Protein AF-A0A1B6L2P6-F1 (afdb_monomer)

Solvent-accessible surface area (backbone atoms only — not comparable to full-atom values): 8346 Å² total; per-residue (Å²): 132,88,86,84,60,72,44,76,55,89,52,40,31,20,37,60,90,76,65,45,78,74,51,64,70,74,80,92,63,94,69,96,82,49,84,86,44,54,50,57,55,50,48,54,36,40,72,71,75,45,87,81,88,84,90,57,98,42,68,70,49,30,50,51,48,23,44,53,39,14,52,50,49,46,55,44,38,69,40,98,42,73,66,11,51,48,51,47,72,68,50,59,68,64,62,39,49,52,50,55,52,54,38,47,67,38,95,86,39,57,50,68,66,52,52,59,7,34,74,47,77,25,70,62,85,55,90,87,52,55,68,71,56,46,69,72,74,107

InterPro domains:
  IPR002298 DNA polymerase A [PTHR10133] (1-138)
  IPR027417 P-loop containing nucleoside triphosphate hydrolase [G3DSA:3.40.50.300] (10-138)
  IPR027417 P-loop containing nucleoside triphosphate hydrolase [SSF52540] (30-138)

Secondary structure (DSSP, 8-state):
-----EEEETTEEEETTT--EEEE---SS--S--GGGHHHHHHHHHHTT-------SSHHHHHHHHHHHHHHHHHHHHSSSHHHHHHHHT--HHHHHHHHHHHHHSTT---HHHHHHHTTT-----TTS-HHHHHHH-

Nearest PDB structures (foldseek):
  5a9j-assembly1_A  TM=9.530E-01  e=1.908E-08  Homo sapiens
  5a9j-assembly4_D  TM=9.363E-01  e=3.172E-08  Homo sapiens
  9bh9-assembly1_B  TM=9.254E-01  e=1.162E-07  Homo sapiens
  9bha-assembly1_B  TM=9.506E-01  e=5.974E-07  Homo sapiens
  5aga-assembly1_A  TM=8.647E-01  e=2.044E-07  Homo sapiens

Structure (mmCIF, N/CA/C/O backbone):
data_AF-A0A1B6L2P6-F1
#
_entry.id   AF-A0A1B6L2P6-F1
#
loop_
_atom_site.group_PDB
_atom_site.id
_atom_site.type_symbol
_atom_site.label_atom_id
_atom_site.label_alt_id
_atom_site.label_comp_id
_atom_site.label_asym_id
_atom_site.label_entity_id
_atom_site.label_seq_id
_atom_site.pdbx_PDB_ins_code
_atom_site.Cartn_x
_atom_site.Cartn_y
_atom_site.Cartn_z
_atom_site.occupancy
_atom_site.B_iso_or_equiv
_atom_site.auth_seq_id
_atom_site.auth_comp_id
_atom_site.auth_asym_id
_atom_site.auth_atom_id
_atom_site.pdbx_PDB_model_num
ATOM 1 N N . ILE A 1 1 ? -21.748 -1.540 -6.602 1.00 82.81 1 ILE A N 1
ATOM 2 C CA . ILE A 1 1 ? -21.211 -1.447 -5.224 1.00 82.81 1 ILE A CA 1
ATOM 3 C C . ILE A 1 1 ? -21.338 0.018 -4.817 1.00 82.81 1 ILE A C 1
ATOM 5 O O . ILE A 1 1 ? -20.868 0.842 -5.594 1.00 82.81 1 ILE A O 1
ATOM 9 N N . PRO A 1 2 ? -22.069 0.363 -3.742 1.00 93.56 2 PRO A N 1
ATOM 10 C CA . PRO A 1 2 ? -22.205 1.754 -3.308 1.00 93.56 2 PRO A CA 1
ATOM 11 C C . PRO A 1 2 ? -20.861 2.295 -2.806 1.00 93.56 2 PRO A C 1
ATOM 13 O O . PRO A 1 2 ? -20.090 1.552 -2.201 1.00 93.56 2 PRO A O 1
ATOM 16 N N . LEU A 1 3 ? -20.589 3.574 -3.066 1.00 95.06 3 LEU A N 1
ATOM 17 C CA . LEU A 1 3 ? -19.433 4.274 -2.513 1.00 95.06 3 LEU A CA 1
ATOM 18 C C . LEU A 1 3 ? -19.812 4.844 -1.144 1.00 95.06 3 LEU A C 1
ATOM 20 O O . LEU A 1 3 ? -20.795 5.577 -1.041 1.00 95.06 3 LEU A O 1
ATOM 24 N N . THR A 1 4 ? -19.023 4.523 -0.122 1.00 95.69 4 THR A N 1
ATOM 25 C CA . THR A 1 4 ? -19.151 5.126 1.207 1.00 95.69 4 THR A CA 1
ATOM 26 C C . THR A 1 4 ? -17.965 6.044 1.447 1.00 95.69 4 THR A C 1
ATOM 28 O O . THR A 1 4 ? -16.816 5.613 1.363 1.00 95.69 4 THR A O 1
ATOM 31 N N . GLU A 1 5 ? -18.244 7.309 1.736 1.00 97.81 5 GLU A N 1
ATOM 32 C CA . GLU A 1 5 ? -17.228 8.350 1.865 1.00 97.81 5 GLU A CA 1
ATOM 33 C C . GLU A 1 5 ? -17.065 8.759 3.330 1.00 97.81 5 GLU A C 1
ATOM 35 O O . GLU A 1 5 ? -18.042 9.043 4.029 1.00 97.81 5 GLU A O 1
ATOM 40 N N . TYR A 1 6 ? -15.814 8.819 3.786 1.00 97.81 6 TYR A N 1
ATOM 41 C CA . TYR A 1 6 ? -15.464 9.165 5.159 1.00 97.81 6 TYR A CA 1
ATOM 42 C C . TYR A 1 6 ? -14.400 10.259 5.209 1.00 97.81 6 TYR A C 1
ATOM 44 O O . TYR A 1 6 ? -13.552 10.375 4.326 1.00 97.81 6 TYR A O 1
ATOM 52 N N . LEU A 1 7 ? -14.420 11.031 6.293 1.00 97.94 7 LEU A N 1
ATOM 53 C CA . LEU A 1 7 ? -13.403 12.012 6.645 1.00 97.94 7 LEU A CA 1
ATOM 54 C C . LEU A 1 7 ? -12.747 11.598 7.956 1.00 97.94 7 LEU A C 1
ATOM 56 O O . LEU A 1 7 ? -13.426 11.361 8.951 1.00 97.94 7 LEU A O 1
ATOM 60 N N . LYS A 1 8 ? -11.418 11.549 7.972 1.00 97.50 8 LYS A N 1
ATOM 61 C CA . LYS A 1 8 ? -10.640 11.276 9.179 1.00 97.50 8 LYS A CA 1
ATOM 62 C C . LYS A 1 8 ? -10.020 12.565 9.705 1.00 97.50 8 LYS A C 1
ATOM 64 O O . LYS A 1 8 ? -9.283 13.233 8.983 1.00 97.50 8 LYS A O 1
ATOM 69 N N . ILE A 1 9 ? -10.253 12.875 10.979 1.00 96.56 9 ILE A N 1
ATOM 70 C CA . ILE A 1 9 ? -9.589 13.970 11.698 1.00 96.56 9 ILE A CA 1
ATOM 71 C C . ILE A 1 9 ? -9.002 13.398 12.984 1.00 96.56 9 ILE A C 1
ATOM 73 O O . ILE A 1 9 ? -9.733 12.928 13.855 1.00 96.56 9 ILE A O 1
ATOM 77 N N . ASN A 1 10 ? -7.675 13.445 13.117 1.00 94.50 10 ASN A N 1
ATOM 78 C CA . ASN A 1 10 ? -6.954 12.722 14.169 1.00 94.50 10 ASN A CA 1
ATOM 79 C C . ASN A 1 10 ? -7.357 11.236 14.152 1.00 94.50 10 ASN A C 1
ATOM 81 O O . ASN A 1 10 ? -7.211 10.599 13.111 1.00 94.50 10 ASN A O 1
ATOM 85 N N . SER A 1 11 ? -7.880 10.701 15.256 1.00 95.56 11 SER A N 1
ATOM 86 C CA . SER A 1 11 ? -8.394 9.331 15.346 1.00 95.56 11 SER A CA 1
ATOM 87 C C . SER A 1 11 ? -9.881 9.202 15.003 1.00 95.56 11 SER A C 1
ATOM 89 O O . SER A 1 11 ? -10.371 8.084 14.897 1.00 95.56 11 SER A O 1
ATOM 91 N N . SER A 1 12 ? -10.615 10.300 14.841 1.00 97.75 12 SER A N 1
ATOM 92 C CA . SER A 1 12 ? -12.063 10.280 14.632 1.00 97.75 12 SER A CA 1
ATOM 93 C C . SER A 1 12 ? -12.413 10.176 13.149 1.00 97.75 12 SER A C 1
ATOM 95 O O . SER A 1 12 ? -11.862 10.907 12.324 1.00 97.75 12 SER A O 1
ATOM 97 N N . VAL A 1 13 ? -13.341 9.278 12.817 1.00 98.19 13 VAL A N 1
ATOM 98 C CA . VAL A 1 13 ? -13.837 9.045 11.457 1.00 98.19 13 VAL A CA 1
ATOM 99 C C . VAL A 1 13 ? -15.304 9.449 11.370 1.00 98.19 13 VAL A C 1
ATOM 101 O O . VAL A 1 13 ? -16.147 8.963 12.128 1.00 98.19 13 VAL A O 1
ATOM 104 N N . TYR A 1 14 ? -15.596 10.337 10.428 1.00 98.50 14 TYR A N 1
ATOM 105 C CA . TYR A 1 14 ? -16.905 10.931 10.193 1.00 98.50 14 TYR A CA 1
ATOM 106 C C . TYR A 1 14 ? -17.436 10.505 8.830 1.00 98.50 14 TYR A C 1
ATOM 108 O O . TYR A 1 14 ? -16.668 10.404 7.876 1.00 98.50 14 TYR A O 1
ATOM 116 N N . GLU A 1 15 ? -18.740 10.292 8.706 1.00 98.12 15 GLU A N 1
ATOM 117 C CA . GLU A 1 15 ? -19.376 10.146 7.393 1.00 98.12 15 GLU A CA 1
ATOM 118 C C . GLU A 1 15 ? -19.346 11.480 6.644 1.00 98.12 15 GLU A C 1
ATOM 120 O O . GLU A 1 15 ? -19.729 12.512 7.190 1.00 98.12 15 GLU A O 1
ATOM 125 N N . ALA A 1 16 ? -18.866 11.476 5.399 1.00 97.50 16 ALA A N 1
ATOM 126 C CA . ALA A 1 16 ? -18.559 12.711 4.679 1.00 97.50 16 ALA A CA 1
ATOM 127 C C . ALA A 1 16 ? -19.801 13.575 4.398 1.00 97.50 16 ALA A C 1
ATOM 129 O O . ALA A 1 16 ? -19.709 14.800 4.393 1.00 97.50 16 ALA A O 1
ATOM 130 N N . SER A 1 17 ? -20.962 12.949 4.186 1.00 96.31 17 SER A N 1
ATOM 131 C CA . SER A 1 17 ? -22.210 13.644 3.849 1.00 96.31 17 SER A CA 1
ATOM 132 C C . SER A 1 17 ? -22.880 14.310 5.054 1.00 96.31 17 SER A C 1
ATOM 134 O O . SER A 1 17 ? -23.452 15.390 4.917 1.00 96.31 17 SER A O 1
ATOM 136 N N . SER A 1 18 ? -22.820 13.675 6.225 1.00 97.12 18 SER A N 1
ATOM 137 C CA . SER A 1 18 ? -23.520 14.102 7.443 1.00 97.12 18 SER A CA 1
ATOM 138 C 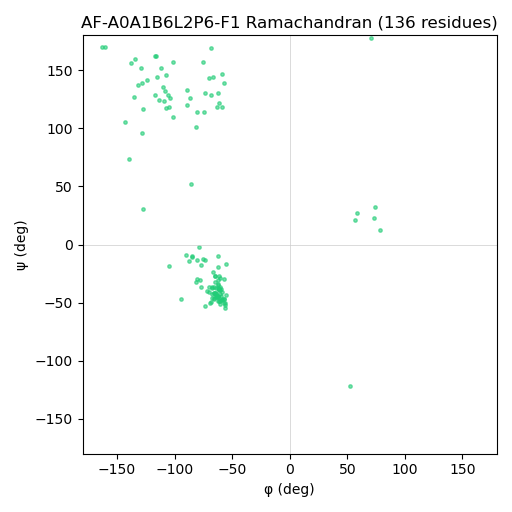C . SER A 1 18 ? -22.601 14.756 8.475 1.00 97.12 18 SER A C 1
ATOM 140 O O . SER A 1 18 ? -23.084 15.449 9.370 1.00 97.12 18 SER A O 1
ATOM 142 N N . LEU A 1 19 ? -21.287 14.534 8.362 1.00 97.12 19 LEU A N 1
ATOM 143 C CA . LEU A 1 19 ? -20.279 14.842 9.380 1.00 97.12 19 LEU A CA 1
ATOM 144 C C . LEU A 1 19 ? -20.567 14.175 10.735 1.00 97.12 19 LEU A C 1
ATOM 146 O O . LEU A 1 19 ? -20.059 14.605 11.771 1.00 97.12 19 LEU A O 1
ATOM 150 N N . GLU A 1 20 ? -21.370 13.109 10.743 1.00 98.19 20 GLU A N 1
ATOM 151 C CA . GLU A 1 20 ? -21.634 12.324 11.940 1.00 98.19 20 GLU A CA 1
ATOM 152 C C . GLU A 1 20 ? -20.408 11.475 12.282 1.00 98.19 20 GLU A C 1
ATOM 154 O O 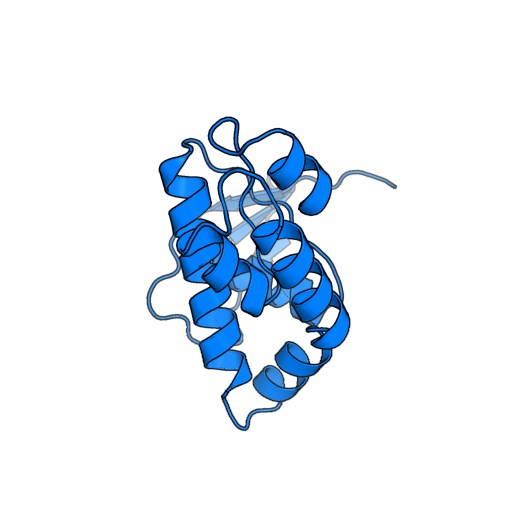. GLU A 1 20 ? -19.872 10.767 11.425 1.00 98.19 20 GLU A O 1
ATOM 159 N N . LEU A 1 21 ? -19.977 11.521 13.546 1.00 98.25 21 LEU A N 1
ATOM 160 C CA . LEU A 1 21 ? -18.928 10.644 14.058 1.00 98.25 21 LEU A CA 1
ATOM 161 C C . LEU A 1 21 ? -19.404 9.189 13.992 1.00 98.25 21 LEU A C 1
ATOM 163 O O . LEU A 1 21 ? -20.356 8.822 14.676 1.00 98.25 21 LEU A O 1
ATOM 167 N N . LYS A 1 22 ? -18.713 8.348 13.221 1.00 98.06 22 LYS A N 1
ATOM 168 C CA . LYS A 1 22 ? -19.040 6.920 13.108 1.00 98.06 22 LYS A CA 1
ATOM 169 C C . LYS A 1 22 ? -18.224 6.074 14.070 1.00 98.06 22 LYS A C 1
ATOM 171 O O . LYS A 1 22 ? -18.778 5.224 14.759 1.00 98.06 22 LYS A O 1
ATOM 176 N N . TYR A 1 23 ? -16.916 6.303 14.130 1.00 97.06 23 TYR A N 1
ATOM 177 C CA . TYR A 1 23 ? -16.030 5.566 15.026 1.00 97.06 23 TYR A CA 1
ATOM 178 C C . TYR A 1 23 ? -14.713 6.308 15.256 1.00 97.06 23 TYR A C 1
ATOM 180 O O . TYR A 1 23 ? -14.401 7.295 14.591 1.00 97.06 23 TYR A O 1
ATOM 188 N N . ASN A 1 24 ? -13.937 5.817 16.223 1.00 96.56 24 ASN A N 1
ATOM 189 C CA . ASN A 1 24 ? -12.552 6.224 16.419 1.00 96.56 24 ASN A CA 1
ATOM 190 C C . ASN A 1 24 ? -11.633 5.064 16.045 1.00 96.56 24 ASN A C 1
ATOM 192 O O . ASN A 1 24 ? -11.870 3.936 16.472 1.00 96.56 24 ASN A O 1
ATOM 196 N N . ILE A 1 25 ? -10.571 5.349 15.303 1.00 95.69 25 ILE A N 1
AT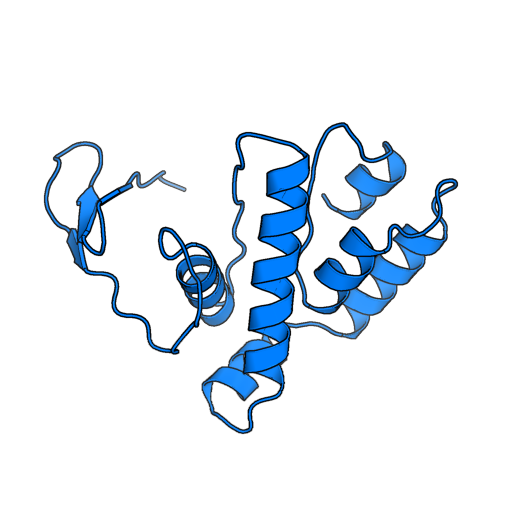OM 197 C CA . ILE A 1 25 ? -9.512 4.396 14.981 1.00 95.69 25 ILE A CA 1
ATOM 198 C C . ILE A 1 25 ? -8.832 3.950 16.273 1.00 95.69 25 ILE A C 1
ATOM 200 O O . ILE A 1 25 ? -8.462 4.776 17.111 1.00 95.69 25 ILE A O 1
ATOM 204 N N . GLN A 1 26 ? -8.685 2.636 16.428 1.00 93.06 26 GLN A N 1
ATOM 205 C CA . GLN A 1 26 ? -8.035 1.999 17.570 1.00 93.06 26 GLN A CA 1
ATOM 206 C C . GLN A 1 26 ? -6.966 1.030 17.053 1.00 93.06 26 GLN A C 1
ATOM 208 O O . GLN A 1 26 ? -7.292 -0.107 16.708 1.00 93.06 26 GLN A O 1
ATOM 213 N N . PRO A 1 27 ? -5.691 1.455 16.974 1.00 92.19 27 PRO A N 1
ATOM 214 C CA . PRO A 1 27 ? -4.641 0.608 16.434 1.00 92.19 27 PRO A CA 1
ATOM 215 C C . PRO A 1 27 ? -4.435 -0.675 17.247 1.00 92.19 27 PRO A C 1
ATOM 217 O O . PRO A 1 27 ? -4.104 -0.623 18.431 1.00 92.19 27 PRO A O 1
ATOM 220 N N . ILE A 1 28 ? -4.579 -1.833 16.597 1.00 92.50 28 ILE A N 1
ATOM 221 C CA . ILE A 1 28 ? -4.340 -3.152 17.217 1.00 92.50 28 ILE A CA 1
ATOM 222 C C . ILE A 1 28 ? -2.852 -3.531 17.280 1.00 92.50 28 ILE A C 1
ATOM 224 O O . ILE A 1 28 ? -2.466 -4.451 17.999 1.00 92.50 28 ILE A O 1
ATOM 228 N N . VAL A 1 29 ? -2.000 -2.807 16.547 1.00 93.56 29 VAL A N 1
ATOM 229 C CA . VAL A 1 29 ? -0.540 -2.947 16.568 1.00 93.56 29 VAL A CA 1
ATOM 230 C C . VAL A 1 29 ? 0.084 -1.578 16.786 1.00 93.56 29 VAL A C 1
ATOM 232 O O . VAL A 1 29 ? -0.328 -0.585 16.191 1.00 93.56 29 VAL A O 1
ATOM 235 N N . LYS A 1 30 ? 1.133 -1.521 17.610 1.00 91.62 30 LYS A N 1
ATOM 236 C CA . LYS A 1 30 ? 1.928 -0.304 17.772 1.00 91.62 30 LYS A CA 1
ATOM 237 C C . LYS A 1 30 ? 2.823 -0.091 16.549 1.00 91.62 30 LYS A C 1
ATOM 239 O O . LYS A 1 30 ? 3.774 -0.847 16.345 1.00 91.62 30 LYS A O 1
ATOM 244 N N . ILE A 1 31 ? 2.566 0.975 15.799 1.00 94.12 31 ILE A N 1
ATOM 245 C CA . ILE A 1 31 ? 3.414 1.448 14.697 1.00 94.12 31 ILE A CA 1
ATOM 246 C C . ILE A 1 31 ? 4.151 2.703 15.177 1.00 94.12 31 ILE A C 1
ATOM 248 O O . ILE A 1 31 ? 3.551 3.602 15.763 1.00 94.12 31 ILE A O 1
ATOM 252 N N . LYS A 1 32 ? 5.482 2.745 15.023 1.00 86.69 32 LYS A N 1
ATOM 253 C CA . LYS A 1 32 ? 6.314 3.810 15.626 1.00 86.69 32 LYS A CA 1
ATOM 254 C C . LYS A 1 32 ? 6.076 5.189 15.008 1.00 86.69 32 LYS A C 1
ATOM 256 O O . LYS A 1 32 ? 6.153 6.183 15.723 1.00 86.69 32 LYS A O 1
ATOM 261 N N . SER A 1 33 ? 5.858 5.248 13.699 1.00 91.56 33 SER A N 1
ATOM 262 C CA . SER A 1 33 ? 5.641 6.484 12.950 1.00 91.56 33 SER A CA 1
ATOM 263 C C . SER A 1 33 ? 4.612 6.204 11.866 1.00 91.56 33 SER A C 1
ATOM 265 O O . SER A 1 33 ? 4.924 5.532 10.889 1.00 91.56 33 SER A O 1
ATOM 267 N N . ASP A 1 34 ? 3.389 6.683 12.081 1.00 94.62 34 ASP A N 1
ATOM 268 C CA . ASP A 1 34 ? 2.282 6.507 11.141 1.00 94.62 34 ASP A CA 1
ATOM 269 C C . ASP A 1 34 ? 1.452 7.795 11.030 1.00 94.62 34 ASP A C 1
ATOM 271 O O . ASP A 1 34 ? 0.380 7.919 11.631 1.00 94.62 34 ASP A O 1
ATOM 275 N N . PRO A 1 35 ? 1.979 8.828 10.347 1.00 91.25 35 PRO A N 1
ATOM 276 C CA . PRO A 1 35 ? 1.264 10.083 10.187 1.00 91.25 35 PRO A CA 1
ATOM 277 C C . PRO A 1 35 ? -0.072 9.844 9.484 1.00 91.25 35 PRO A C 1
ATOM 279 O O . PRO A 1 35 ? -0.117 9.408 8.338 1.00 91.25 35 PRO A O 1
ATOM 282 N N . GLY A 1 36 ? -1.166 10.152 10.177 1.00 92.19 36 GLY A N 1
ATOM 283 C CA . GLY A 1 36 ? -2.502 9.960 9.627 1.00 92.19 36 GLY A CA 1
ATOM 284 C C . GLY A 1 36 ? -3.007 8.515 9.658 1.00 92.19 36 GLY A C 1
ATOM 285 O O . GLY A 1 36 ? -4.061 8.285 9.073 1.00 92.19 36 GLY A O 1
ATOM 286 N N . ASP A 1 37 ? -2.348 7.603 10.381 1.00 96.56 37 ASP A N 1
ATOM 287 C CA . ASP A 1 37 ? -2.734 6.187 10.529 1.00 96.56 37 ASP A CA 1
ATOM 288 C C . ASP A 1 37 ? -2.814 5.428 9.186 1.00 96.56 37 ASP A C 1
ATOM 290 O O . ASP A 1 37 ? -3.582 4.479 9.036 1.00 96.56 37 ASP A O 1
ATOM 294 N N . VAL A 1 38 ? -2.056 5.867 8.174 1.00 97.25 38 VAL A N 1
ATOM 295 C CA . VAL A 1 38 ? -2.093 5.303 6.816 1.00 97.25 38 VAL A CA 1
ATOM 296 C C . VAL A 1 38 ? -1.641 3.846 6.819 1.00 97.25 38 VAL A C 1
ATOM 298 O O . VAL A 1 38 ? -2.291 2.999 6.205 1.00 97.25 38 VAL A O 1
ATOM 301 N N . ILE A 1 39 ? -0.550 3.534 7.521 1.00 98.00 39 ILE A N 1
ATOM 302 C CA . ILE A 1 39 ? -0.013 2.172 7.599 1.00 98.00 39 ILE A CA 1
ATOM 303 C C . ILE A 1 39 ? -0.991 1.278 8.362 1.00 98.00 39 ILE A C 1
ATOM 305 O O . ILE A 1 39 ? -1.257 0.157 7.928 1.00 98.00 39 ILE A O 1
ATOM 309 N N . PHE A 1 40 ? -1.556 1.774 9.465 1.00 97.75 40 PHE A N 1
ATOM 310 C CA . PHE A 1 40 ? -2.563 1.057 10.236 1.00 97.75 40 PHE A CA 1
ATOM 311 C C . PHE A 1 40 ? -3.807 0.736 9.401 1.00 97.75 40 PHE A C 1
ATOM 313 O O . PHE A 1 40 ? -4.245 -0.410 9.390 1.00 97.75 40 PHE A O 1
ATOM 320 N N . LEU A 1 41 ? -4.350 1.710 8.668 1.00 97.69 41 LEU A N 1
ATOM 321 C CA . LEU A 1 41 ? -5.527 1.506 7.819 1.00 97.69 41 LEU A CA 1
ATOM 322 C C . LEU A 1 41 ? -5.247 0.513 6.680 1.00 97.69 41 LEU A C 1
ATOM 324 O O . LEU A 1 41 ? -6.094 -0.322 6.364 1.00 97.69 41 LEU A O 1
ATOM 328 N N . CYS A 1 42 ? -4.041 0.542 6.101 1.00 98.38 42 CYS A N 1
ATOM 329 C CA . CYS A 1 42 ? -3.622 -0.466 5.123 1.00 98.38 42 CYS A CA 1
ATOM 330 C C . CYS A 1 42 ? -3.526 -1.864 5.750 1.00 98.38 42 CYS A C 1
ATOM 332 O O . CYS A 1 42 ? -3.951 -2.844 5.141 1.00 98.38 42 CYS A O 1
ATOM 334 N N . LEU A 1 43 ? -2.983 -1.963 6.967 1.00 98.00 43 LEU A N 1
ATOM 335 C CA . LEU A 1 43 ? -2.905 -3.219 7.708 1.00 98.00 43 LEU A CA 1
ATOM 336 C C . LEU A 1 43 ? -4.302 -3.767 8.023 1.00 98.00 43 LEU A C 1
ATOM 338 O O . LEU A 1 43 ? -4.534 -4.956 7.845 1.00 98.00 43 LEU A O 1
ATOM 342 N N . GLU A 1 44 ? -5.228 -2.922 8.474 1.00 97.06 44 GLU A N 1
ATOM 343 C CA . GLU A 1 44 ? -6.603 -3.317 8.796 1.00 97.06 44 GLU A CA 1
ATOM 344 C C . GLU A 1 44 ? -7.310 -3.928 7.578 1.00 97.06 44 GLU A C 1
ATOM 346 O O . GLU A 1 44 ? -7.875 -5.019 7.673 1.00 97.06 44 GLU A O 1
ATOM 351 N N . ALA A 1 45 ? -7.201 -3.283 6.414 1.00 97.75 45 ALA A N 1
ATOM 352 C CA . ALA A 1 45 ? -7.747 -3.807 5.167 1.00 97.75 45 ALA A CA 1
ATOM 353 C C . ALA A 1 45 ? -7.072 -5.118 4.727 1.00 97.75 45 ALA A C 1
ATOM 355 O O . ALA A 1 45 ? -7.770 -6.055 4.340 1.00 97.75 45 ALA A O 1
ATOM 356 N N . LEU A 1 46 ? -5.740 -5.222 4.844 1.00 97.81 46 LEU A N 1
ATOM 357 C CA . LEU A 1 46 ? -5.012 -6.461 4.547 1.00 97.81 46 LEU A CA 1
ATOM 358 C C . LEU A 1 46 ? -5.518 -7.615 5.424 1.00 97.81 46 LEU A C 1
ATOM 360 O O . LEU A 1 46 ? -5.809 -8.696 4.921 1.00 97.81 46 LEU A O 1
ATOM 364 N N . LEU A 1 47 ? -5.657 -7.390 6.733 1.00 97.31 47 LEU A N 1
ATOM 365 C CA . LEU A 1 47 ? -6.133 -8.403 7.681 1.00 97.31 47 LEU A CA 1
ATOM 366 C C . LEU A 1 47 ? -7.586 -8.825 7.410 1.00 97.31 47 LEU 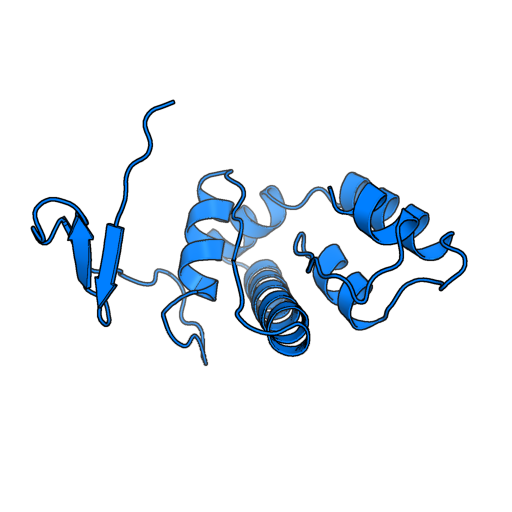A C 1
ATOM 368 O O . LEU A 1 47 ? -7.947 -9.968 7.689 1.00 97.31 47 LEU A O 1
ATOM 372 N N . ALA A 1 48 ? -8.393 -7.939 6.823 1.00 97.06 48 ALA A N 1
ATOM 373 C CA . ALA A 1 48 ? -9.737 -8.246 6.338 1.00 97.06 48 ALA A CA 1
ATOM 374 C C . ALA A 1 48 ? -9.761 -8.982 4.978 1.00 97.06 48 ALA A C 1
ATOM 376 O O . ALA A 1 48 ? -10.836 -9.350 4.505 1.00 97.06 48 ALA A O 1
ATOM 377 N N . GLY A 1 49 ? -8.604 -9.226 4.349 1.00 97.50 49 GLY A N 1
ATOM 378 C CA . GLY A 1 49 ? -8.507 -9.856 3.028 1.00 97.50 49 GLY A CA 1
ATOM 379 C C . GLY A 1 49 ? -8.905 -8.920 1.884 1.00 97.50 49 GLY A C 1
ATOM 380 O O . GLY A 1 49 ? -9.497 -9.355 0.895 1.00 97.50 49 GLY A O 1
ATOM 381 N N . HIS A 1 50 ? -8.641 -7.622 2.035 1.00 97.62 50 HIS A N 1
ATOM 382 C CA . HIS A 1 50 ? -8.938 -6.585 1.048 1.00 97.62 50 HIS A CA 1
ATOM 383 C C . HIS A 1 50 ? -7.660 -5.909 0.537 1.00 97.62 50 HIS A C 1
ATOM 385 O O . HIS A 1 50 ? -6.604 -5.970 1.166 1.00 97.62 50 HIS A O 1
ATOM 391 N N . SER A 1 51 ? -7.771 -5.233 -0.607 1.00 96.75 51 SER A N 1
ATOM 392 C CA . SER A 1 51 ? -6.728 -4.373 -1.171 1.00 96.75 51 SER A CA 1
ATOM 393 C C . SER A 1 51 ? -7.029 -2.892 -0.912 1.00 96.75 51 SER A C 1
ATOM 395 O O . SER A 1 51 ? -8.175 -2.502 -0.683 1.00 96.75 51 SER A O 1
ATOM 397 N N . VAL A 1 52 ? -5.987 -2.056 -0.937 1.00 98.19 52 VAL A N 1
ATOM 398 C CA . VAL A 1 52 ? -6.081 -0.612 -0.672 1.00 98.19 52 VAL A CA 1
ATOM 399 C C . VAL A 1 52 ? -5.351 0.161 -1.757 1.00 98.19 52 VAL A C 1
ATOM 401 O O . VAL A 1 52 ? -4.230 -0.183 -2.121 1.00 98.19 52 VAL A O 1
ATOM 404 N N . LEU A 1 53 ? -5.969 1.247 -2.222 1.00 98.38 53 LEU A N 1
ATOM 405 C CA . LEU A 1 53 ? -5.335 2.238 -3.083 1.00 98.38 53 LEU A CA 1
ATOM 406 C C . LEU A 1 53 ? -5.082 3.520 -2.282 1.00 98.38 53 LEU A C 1
ATOM 408 O O . LEU A 1 53 ? -6.023 4.159 -1.813 1.00 98.38 53 LEU A O 1
ATOM 412 N N . VAL A 1 54 ? -3.811 3.900 -2.133 1.00 98.25 54 VAL A N 1
ATOM 413 C CA . VAL A 1 54 ? -3.399 5.124 -1.429 1.00 98.25 54 VAL A CA 1
ATOM 414 C C . VAL A 1 54 ? -2.978 6.176 -2.448 1.00 98.25 54 VAL A C 1
ATOM 416 O O . VAL A 1 54 ? -2.011 5.990 -3.184 1.00 98.25 54 VAL A O 1
ATOM 419 N N . PHE A 1 55 ? -3.677 7.310 -2.471 1.00 98.12 55 PHE A N 1
ATOM 420 C CA . PHE A 1 55 ? -3.290 8.450 -3.299 1.00 98.12 55 PHE A CA 1
ATOM 421 C C . PHE A 1 55 ? -2.341 9.375 -2.534 1.00 98.12 55 PHE A C 1
ATOM 423 O O . PHE A 1 55 ? -2.709 9.944 -1.506 1.00 98.12 55 PHE A O 1
ATOM 430 N N . CYS A 1 56 ? -1.130 9.566 -3.060 1.00 97.25 56 CYS A N 1
ATOM 431 C CA . CYS A 1 56 ? -0.160 10.524 -2.530 1.00 97.25 56 CYS A CA 1
ATOM 432 C C . CYS A 1 56 ? -0.033 11.748 -3.465 1.00 97.25 56 CYS A C 1
ATOM 434 O O . CYS A 1 56 ? -0.100 11.599 -4.684 1.00 97.25 56 CYS A O 1
ATOM 436 N N . PRO A 1 57 ? 0.199 12.965 -2.942 1.00 96.88 57 PRO A N 1
ATOM 437 C CA . PRO A 1 57 ? 0.306 14.184 -3.748 1.00 96.88 57 PRO A CA 1
ATOM 438 C C . PRO A 1 57 ? 1.606 14.331 -4.552 1.00 96.88 57 PRO A C 1
ATOM 440 O O . PRO A 1 57 ? 1.669 15.201 -5.418 1.00 96.88 57 PRO A O 1
ATOM 443 N N . THR A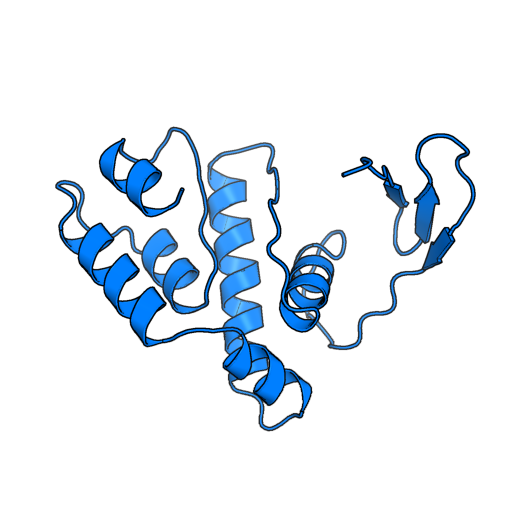 1 58 ? 2.655 13.538 -4.301 1.00 97.62 58 THR A N 1
ATOM 444 C CA . THR A 1 58 ? 3.906 13.595 -5.083 1.00 97.62 58 THR A CA 1
ATOM 445 C C . THR A 1 58 ? 4.442 12.201 -5.398 1.00 97.62 58 THR A C 1
ATOM 447 O O . THR A 1 58 ? 4.193 11.252 -4.657 1.00 97.62 58 THR A O 1
ATOM 450 N N . ARG A 1 59 ? 5.244 12.093 -6.471 1.00 96.69 59 ARG A N 1
ATOM 451 C CA . ARG A 1 59 ? 5.901 10.834 -6.880 1.00 96.69 59 ARG A CA 1
ATOM 452 C C . ARG A 1 59 ? 6.766 10.251 -5.759 1.00 96.69 59 ARG A C 1
ATOM 454 O O . ARG A 1 59 ? 6.581 9.104 -5.377 1.00 96.69 59 ARG A O 1
ATOM 461 N N . SER A 1 60 ? 7.627 11.085 -5.173 1.00 96.81 60 SER A N 1
ATOM 462 C CA . SER A 1 60 ? 8.513 10.682 -4.077 1.00 96.81 60 SER A CA 1
ATOM 463 C C . SER A 1 60 ? 7.752 10.229 -2.833 1.00 96.81 60 SER A C 1
ATOM 465 O O . SER A 1 60 ? 8.234 9.373 -2.088 1.00 96.81 60 SER A O 1
ATOM 467 N N . TRP A 1 61 ? 6.558 10.783 -2.593 1.00 96.75 61 TRP A N 1
ATOM 468 C CA . TRP A 1 61 ? 5.753 10.359 -1.459 1.00 96.75 61 TRP A CA 1
ATOM 469 C C . TRP A 1 61 ? 5.029 9.038 -1.727 1.00 96.75 61 TRP A C 1
ATOM 471 O O . TRP A 1 61 ? 4.931 8.254 -0.790 1.00 96.75 61 TRP A O 1
ATOM 481 N N . CYS A 1 62 ? 4.649 8.723 -2.976 1.00 97.69 62 CYS A N 1
ATOM 482 C CA . CYS A 1 62 ? 4.202 7.369 -3.337 1.00 97.69 62 CYS A CA 1
ATOM 483 C C . CYS A 1 62 ? 5.271 6.324 -2.979 1.00 97.69 62 CYS A C 1
ATOM 485 O O . CYS A 1 62 ? 4.9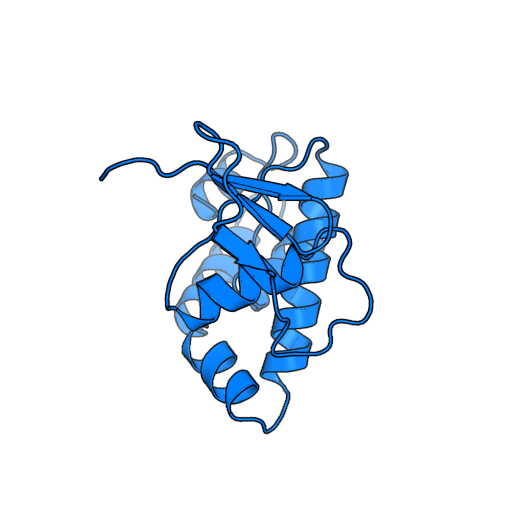74 5.353 -2.286 1.00 97.69 62 CYS A O 1
ATOM 487 N N . GLU A 1 63 ? 6.522 6.549 -3.396 1.00 97.88 63 GLU A N 1
ATOM 488 C CA . GLU A 1 63 ? 7.643 5.639 -3.116 1.00 97.88 63 GLU A CA 1
ATOM 489 C C . GLU A 1 63 ? 7.891 5.493 -1.608 1.00 97.88 63 GLU A C 1
ATOM 491 O O . GLU A 1 63 ? 7.975 4.384 -1.077 1.00 97.88 63 GLU A O 1
ATOM 496 N N . THR A 1 64 ? 7.958 6.621 -0.892 1.00 97.19 64 THR A N 1
ATOM 497 C CA . THR A 1 64 ? 8.204 6.637 0.558 1.00 97.19 64 THR A CA 1
ATOM 498 C C . THR A 1 64 ? 7.075 5.946 1.323 1.00 97.19 64 THR A C 1
ATOM 500 O O . THR A 1 64 ? 7.346 5.145 2.217 1.00 97.19 64 THR A O 1
ATOM 503 N N . CYS A 1 65 ? 5.817 6.218 0.965 1.00 97.69 65 CYS A N 1
ATOM 504 C CA . CYS A 1 65 ? 4.645 5.611 1.591 1.00 97.69 65 CYS A CA 1
ATOM 505 C C . CYS A 1 65 ? 4.639 4.090 1.375 1.00 97.69 65 CYS A C 1
ATOM 507 O O . CYS A 1 65 ? 4.557 3.334 2.344 1.00 97.69 65 CYS A O 1
ATOM 509 N N . ALA A 1 66 ? 4.849 3.632 0.137 1.00 98.31 66 ALA A N 1
ATOM 510 C CA . ALA A 1 66 ? 4.924 2.207 -0.180 1.00 98.31 66 ALA A CA 1
ATOM 511 C C . ALA A 1 66 ? 6.075 1.496 0.553 1.00 98.31 66 ALA A C 1
ATOM 513 O O . ALA A 1 66 ? 5.913 0.366 1.015 1.00 98.31 66 ALA A O 1
ATOM 514 N N . GLN A 1 67 ? 7.239 2.140 0.698 1.00 98.00 67 GLN A N 1
ATOM 515 C CA . GLN A 1 67 ? 8.357 1.595 1.478 1.00 98.00 67 GLN A CA 1
ATOM 516 C C . GLN A 1 67 ? 8.030 1.481 2.970 1.00 98.00 67 GLN A C 1
ATOM 518 O O . GLN A 1 67 ? 8.382 0.481 3.601 1.00 98.00 67 GLN A O 1
ATOM 523 N N . GLN A 1 68 ? 7.372 2.490 3.546 1.00 97.81 68 GLN A N 1
ATOM 524 C CA . GLN A 1 68 ? 6.992 2.497 4.960 1.00 97.81 68 GLN A CA 1
ATOM 525 C C . GLN A 1 68 ? 5.967 1.402 5.269 1.00 97.81 68 GLN A C 1
ATOM 527 O O . GLN A 1 68 ? 6.175 0.636 6.212 1.00 97.81 68 GLN A O 1
ATOM 532 N N . ILE A 1 69 ? 4.929 1.261 4.437 1.00 98.31 69 ILE A N 1
ATOM 533 C CA . ILE A 1 69 ? 3.925 0.198 4.583 1.00 98.31 69 ILE A CA 1
ATOM 534 C C . ILE A 1 69 ? 4.595 -1.176 4.467 1.00 98.31 69 ILE A C 1
ATOM 536 O O . ILE A 1 69 ? 4.467 -1.995 5.376 1.00 98.31 69 ILE A O 1
ATOM 540 N N . ALA A 1 70 ? 5.387 -1.412 3.414 1.00 98.31 70 ALA A N 1
ATOM 541 C CA . ALA A 1 70 ? 6.074 -2.690 3.211 1.00 98.31 70 ALA A CA 1
ATOM 542 C C . ALA A 1 70 ? 7.031 -3.042 4.361 1.00 98.31 70 ALA A C 1
ATOM 544 O O . ALA A 1 70 ? 7.126 -4.197 4.775 1.00 98.31 70 ALA A O 1
ATOM 545 N N . THR A 1 71 ? 7.730 -2.046 4.912 1.00 97.62 71 THR A N 1
ATOM 546 C CA . THR A 1 71 ? 8.640 -2.237 6.050 1.00 97.62 71 THR A CA 1
ATOM 547 C C . THR A 1 71 ? 7.889 -2.655 7.311 1.00 97.62 71 THR A C 1
ATOM 549 O O . THR A 1 71 ? 8.342 -3.553 8.024 1.00 97.62 71 THR A O 1
ATOM 552 N N . GLU A 1 72 ? 6.736 -2.047 7.586 1.00 97.75 72 GLU A N 1
ATOM 553 C CA . GLU A 1 72 ? 5.909 -2.421 8.733 1.00 97.75 72 GLU A CA 1
ATOM 554 C C . GLU A 1 72 ? 5.220 -3.774 8.523 1.00 97.75 72 GLU A C 1
ATOM 556 O O . GLU A 1 72 ? 5.236 -4.597 9.437 1.00 97.75 72 GLU A O 1
ATOM 561 N N . PHE A 1 73 ? 4.723 -4.075 7.319 1.00 98.00 73 PHE A N 1
ATOM 562 C CA . PHE A 1 73 ? 4.172 -5.395 6.981 1.00 98.00 73 PHE A CA 1
ATOM 563 C C . PHE A 1 73 ? 5.219 -6.488 7.148 1.00 98.00 73 PHE A C 1
ATOM 565 O O . PHE A 1 73 ? 4.956 -7.509 7.781 1.00 98.00 73 PHE A O 1
ATOM 572 N N . ARG A 1 74 ? 6.446 -6.243 6.677 1.00 97.62 74 ARG A N 1
ATOM 573 C CA . ARG A 1 74 ? 7.593 -7.108 6.940 1.00 97.62 74 ARG A CA 1
ATOM 574 C C . ARG A 1 74 ? 7.809 -7.295 8.438 1.00 97.62 74 ARG A C 1
ATOM 576 O O . ARG A 1 74 ? 7.900 -8.428 8.901 1.00 97.62 74 ARG A O 1
ATOM 583 N N . ARG A 1 75 ? 7.941 -6.200 9.195 1.00 97.44 75 ARG A N 1
ATOM 584 C CA . ARG A 1 75 ? 8.233 -6.239 10.635 1.00 97.44 75 ARG A CA 1
ATOM 585 C C . ARG A 1 75 ? 7.187 -7.065 11.382 1.00 97.44 75 ARG A C 1
ATOM 587 O O . ARG A 1 75 ? 7.563 -7.993 12.088 1.00 97.44 75 ARG A O 1
ATOM 594 N N . ILE A 1 76 ? 5.907 -6.755 11.182 1.00 97.38 76 ILE A N 1
ATOM 595 C CA . ILE A 1 76 ? 4.768 -7.441 11.805 1.00 97.38 76 ILE A CA 1
ATOM 596 C C . ILE A 1 76 ? 4.716 -8.898 11.343 1.00 97.38 76 ILE A C 1
ATOM 598 O O . ILE A 1 76 ? 4.596 -9.808 12.158 1.00 97.38 76 ILE A O 1
ATOM 602 N N . GLY A 1 77 ? 4.901 -9.140 10.046 1.00 97.00 77 GLY A N 1
ATOM 603 C CA . GLY A 1 77 ? 4.957 -10.472 9.456 1.00 97.00 77 GLY A CA 1
ATOM 604 C C . GLY A 1 77 ? 6.117 -11.335 9.962 1.00 97.00 77 GLY A C 1
ATOM 605 O O . GLY A 1 77 ? 6.034 -12.552 9.855 1.00 97.00 77 GLY A O 1
ATOM 606 N N . TYR A 1 78 ? 7.177 -10.774 10.552 1.00 96.62 78 TYR A N 1
ATOM 607 C CA . TYR A 1 78 ? 8.234 -11.549 11.223 1.00 96.62 78 TYR A CA 1
ATOM 608 C C . TYR A 1 78 ? 7.936 -11.851 12.696 1.00 96.62 78 TYR A C 1
ATOM 610 O O . TYR A 1 78 ? 8.594 -12.708 13.293 1.00 96.62 78 TYR A O 1
ATOM 618 N N . GLU A 1 79 ? 6.956 -11.181 13.297 1.00 95.88 79 GLU A N 1
ATOM 619 C CA . GLU A 1 79 ? 6.579 -11.437 14.680 1.00 95.88 79 GLU A CA 1
ATOM 620 C C . GLU A 1 79 ? 5.897 -12.806 14.817 1.00 95.88 79 GLU A C 1
ATOM 622 O O . GLU A 1 79 ? 5.130 -13.269 13.963 1.00 95.88 79 GLU A O 1
ATO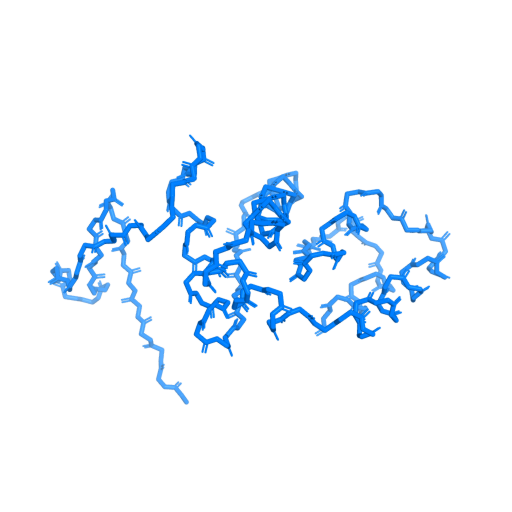M 627 N N . LYS A 1 80 ? 6.179 -13.476 15.939 1.00 94.75 80 LYS A N 1
ATOM 628 C CA . LYS A 1 80 ? 5.514 -14.720 16.348 1.00 94.75 80 LYS A CA 1
ATOM 629 C C . LYS A 1 80 ? 4.220 -14.401 17.107 1.00 94.75 80 LYS A C 1
ATOM 631 O O . LYS A 1 80 ? 4.037 -14.848 18.233 1.00 94.75 80 LYS A O 1
ATOM 636 N N . SER A 1 81 ? 3.378 -13.569 16.504 1.00 96.38 81 SER A N 1
ATOM 637 C CA . SER A 1 81 ? 2.066 -13.164 17.013 1.00 96.38 81 SER A CA 1
ATOM 638 C C . SER A 1 81 ? 0.961 -13.646 16.071 1.00 96.38 81 SER A C 1
ATOM 640 O O . SER A 1 81 ? 1.230 -13.960 14.907 1.00 96.38 81 SER A O 1
ATOM 642 N N . ASP A 1 82 ? -0.282 -13.677 16.554 1.00 97.25 82 ASP A N 1
ATOM 643 C CA . ASP A 1 82 ? -1.444 -14.031 15.726 1.00 97.25 82 ASP A CA 1
ATOM 644 C C . ASP A 1 82 ? -1.609 -13.061 14.550 1.00 97.25 82 ASP A C 1
ATOM 646 O O . ASP A 1 82 ? -1.849 -13.484 13.422 1.00 97.25 82 ASP A O 1
ATOM 650 N N . ILE A 1 83 ? -1.373 -11.766 14.780 1.00 97.25 83 ILE A N 1
ATOM 651 C CA . ILE A 1 83 ? -1.395 -10.750 13.720 1.00 97.25 83 ILE A CA 1
ATOM 652 C C . ILE A 1 83 ? -0.275 -11.011 12.706 1.00 97.25 83 ILE A C 1
ATOM 654 O O . ILE A 1 83 ? -0.513 -10.965 11.504 1.00 97.25 83 ILE A O 1
ATOM 658 N N . GLY A 1 84 ? 0.936 -11.351 13.162 1.00 97.75 84 GLY A N 1
ATOM 659 C CA . GLY A 1 84 ? 2.037 -11.707 12.265 1.00 97.75 84 GLY A CA 1
ATOM 660 C C . GLY A 1 84 ? 1.736 -12.942 11.410 1.00 97.75 84 GLY A C 1
ATOM 661 O O . GLY A 1 84 ? 2.080 -12.972 10.229 1.00 97.75 84 GLY A O 1
ATOM 662 N N . LEU A 1 85 ? 1.055 -13.950 11.972 1.00 97.75 85 LEU A N 1
ATOM 663 C CA . LEU A 1 85 ? 0.552 -15.109 11.224 1.00 97.75 85 LEU A CA 1
ATOM 664 C C . LEU A 1 85 ? -0.472 -14.698 10.160 1.00 97.75 85 LEU A C 1
ATOM 666 O O . LEU A 1 85 ? -0.362 -15.152 9.023 1.00 97.75 85 LEU A O 1
ATOM 670 N N . GLN A 1 86 ? -1.421 -13.827 10.509 1.00 97.94 86 GLN A N 1
ATOM 671 C CA . GLN A 1 86 ? -2.437 -13.333 9.579 1.00 97.94 86 GLN A CA 1
ATOM 672 C C . GLN A 1 86 ? -1.822 -12.512 8.441 1.00 97.94 86 GLN A C 1
ATOM 674 O O . GLN A 1 86 ? -2.137 -12.779 7.289 1.00 97.94 86 GLN A O 1
ATOM 679 N N . VAL A 1 87 ? -0.885 -11.598 8.724 1.00 97.94 87 VAL A N 1
ATOM 680 C CA . VAL A 1 87 ? -0.166 -10.842 7.680 1.00 97.94 87 VAL A CA 1
ATOM 681 C C . VAL A 1 87 ? 0.534 -11.790 6.709 1.00 97.94 87 VAL A C 1
ATOM 683 O O . VAL A 1 87 ? 0.386 -11.642 5.501 1.00 97.94 87 VAL A O 1
ATOM 686 N N . ARG A 1 88 ? 1.253 -12.806 7.209 1.00 97.56 88 ARG A N 1
ATOM 687 C CA . ARG A 1 88 ? 1.906 -13.799 6.337 1.00 97.56 88 ARG A CA 1
ATOM 688 C C . ARG A 1 88 ? 0.907 -14.586 5.493 1.00 97.56 88 ARG A C 1
ATOM 690 O O . ARG A 1 88 ? 1.216 -14.891 4.351 1.00 97.56 88 ARG A O 1
ATOM 697 N N . ALA A 1 89 ? -0.262 -14.913 6.040 1.00 97.62 89 ALA A N 1
ATOM 698 C CA . ALA A 1 89 ? -1.298 -15.645 5.316 1.00 97.62 89 ALA A CA 1
ATOM 699 C C . ALA A 1 89 ? -1.909 -14.838 4.156 1.00 97.62 89 ALA A C 1
ATOM 701 O O . ALA A 1 89 ? -2.416 -15.439 3.215 1.00 97.62 89 ALA A O 1
ATOM 702 N N . GLN A 1 90 ? -1.841 -13.504 4.210 1.00 97.62 90 GLN A N 1
ATOM 703 C CA . GLN A 1 90 ? -2.310 -12.613 3.142 1.00 97.62 90 GLN A CA 1
ATOM 704 C C . GLN A 1 90 ? -1.262 -12.381 2.041 1.00 97.62 90 GLN A C 1
ATOM 706 O O . GLN A 1 90 ? -1.580 -11.810 1.002 1.00 97.62 90 GLN A O 1
ATOM 711 N N . LEU A 1 91 ? -0.010 -12.807 2.246 1.00 96.62 91 LEU A N 1
ATOM 712 C CA . LEU A 1 91 ? 1.072 -12.645 1.276 1.00 96.62 91 LEU A CA 1
ATOM 713 C C . LEU A 1 91 ? 1.313 -13.954 0.517 1.00 96.62 91 LEU A C 1
ATOM 715 O O . LEU A 1 91 ? 1.859 -14.914 1.062 1.00 96.62 91 LEU A O 1
ATOM 719 N N . ASP A 1 92 ? 0.962 -13.973 -0.768 1.00 96.88 92 ASP A N 1
ATOM 720 C CA . ASP A 1 92 ? 1.282 -15.089 -1.657 1.00 96.88 92 ASP A CA 1
ATOM 721 C C . ASP A 1 92 ? 2.721 -14.974 -2.174 1.00 96.88 92 ASP A C 1
ATOM 723 O O . ASP A 1 92 ? 3.024 -14.227 -3.107 1.00 96.88 92 ASP A O 1
ATOM 727 N N . GLY A 1 93 ? 3.618 -15.746 -1.562 1.00 97.12 93 GLY A N 1
ATOM 728 C CA . GLY A 1 93 ? 5.033 -15.761 -1.918 1.00 97.12 93 GLY A CA 1
ATOM 729 C C . GLY A 1 93 ? 5.323 -16.183 -3.362 1.00 97.12 93 GLY A C 1
ATOM 730 O O . GLY A 1 93 ? 6.319 -15.716 -3.911 1.00 97.12 93 GLY A O 1
ATOM 731 N N . ASN A 1 94 ? 4.482 -17.017 -3.986 1.00 97.94 94 ASN A N 1
ATOM 732 C CA . ASN A 1 94 ? 4.688 -17.439 -5.375 1.00 97.94 94 ASN A CA 1
ATOM 733 C C . ASN A 1 94 ? 4.346 -16.292 -6.324 1.00 97.94 94 ASN A C 1
ATOM 735 O O . ASN A 1 94 ? 5.201 -15.863 -7.094 1.00 97.94 94 ASN A O 1
ATOM 739 N N . THR A 1 95 ? 3.149 -15.719 -6.175 1.00 97.50 95 THR A N 1
ATOM 740 C CA . THR A 1 95 ? 2.705 -14.574 -6.982 1.00 97.50 95 THR A CA 1
ATOM 741 C C . THR A 1 95 ? 3.647 -13.375 -6.814 1.00 97.50 95 THR A C 1
ATOM 743 O O . THR A 1 95 ? 4.035 -12.744 -7.794 1.00 97.50 95 THR A O 1
ATOM 746 N N . ILE A 1 96 ? 4.109 -13.093 -5.588 1.00 98.31 96 ILE A N 1
ATOM 747 C CA . ILE A 1 96 ? 5.118 -12.049 -5.336 1.00 98.31 96 ILE A CA 1
ATOM 748 C C . ILE A 1 96 ? 6.428 -12.347 -6.083 1.00 98.31 96 ILE A C 1
ATOM 750 O O . ILE A 1 96 ? 7.034 -11.436 -6.649 1.00 98.31 96 ILE A O 1
ATOM 754 N N . SER A 1 97 ? 6.886 -13.604 -6.086 1.00 98.31 97 SER A N 1
ATOM 755 C CA . SER A 1 97 ? 8.105 -14.000 -6.803 1.00 98.31 97 SER A CA 1
ATOM 756 C C . SER A 1 97 ? 7.973 -13.775 -8.309 1.00 98.31 97 SER A C 1
ATOM 758 O O . SER A 1 97 ? 8.876 -13.193 -8.915 1.00 98.31 97 SER A O 1
ATOM 760 N N . ASP A 1 98 ? 6.827 -14.150 -8.878 1.00 98.25 98 ASP A N 1
ATOM 761 C CA . ASP A 1 98 ? 6.530 -14.000 -10.301 1.00 98.25 98 ASP A CA 1
ATOM 762 C C . ASP A 1 98 ? 6.505 -12.523 -10.716 1.00 98.25 98 ASP A C 1
ATOM 764 O O . ASP A 1 98 ? 7.113 -12.151 -11.721 1.00 98.25 98 ASP A O 1
ATOM 768 N N . VAL A 1 99 ? 5.870 -11.654 -9.921 1.00 98.12 99 VAL A N 1
ATOM 769 C CA . VAL A 1 99 ? 5.854 -10.199 -10.168 1.00 98.12 99 VAL A CA 1
ATOM 770 C C . VAL A 1 99 ? 7.271 -9.624 -10.107 1.00 98.12 99 VAL A C 1
ATOM 772 O O . VAL A 1 99 ? 7.684 -8.877 -10.994 1.00 98.12 99 VAL A O 1
ATOM 775 N N . LEU A 1 100 ? 8.065 -10.005 -9.102 1.00 98.31 100 LEU A N 1
ATOM 776 C CA . LEU A 1 100 ? 9.458 -9.562 -8.997 1.00 98.31 100 LEU A CA 1
ATOM 777 C C . LEU A 1 100 ? 10.309 -10.034 -10.181 1.00 98.31 100 LEU A C 1
ATOM 779 O O . LEU A 1 100 ? 11.230 -9.324 -10.586 1.00 98.31 100 LEU A O 1
ATOM 783 N N . GLU A 1 101 ? 10.054 -11.226 -10.721 1.00 98.12 101 GLU A N 1
ATOM 784 C CA . GLU A 1 101 ? 10.759 -11.719 -11.902 1.00 98.12 101 GLU A CA 1
ATOM 785 C C . GLU A 1 101 ? 10.361 -10.957 -13.169 1.00 98.12 101 GLU A C 1
ATOM 787 O O . GLU A 1 101 ? 11.238 -10.597 -13.957 1.00 98.12 101 GLU A O 1
ATOM 792 N N . GLN A 1 102 ? 9.075 -10.648 -13.341 1.00 97.88 102 GLN A N 1
ATOM 793 C CA . GLN A 1 102 ? 8.597 -9.825 -14.453 1.00 97.88 102 GLN A CA 1
ATOM 794 C C . GLN A 1 102 ? 9.226 -8.429 -14.422 1.00 97.88 102 GLN A C 1
ATOM 796 O O . GLN A 1 102 ? 9.829 -8.014 -15.410 1.00 97.88 102 GLN A O 1
ATOM 801 N N . LEU A 1 103 ? 9.213 -7.762 -13.264 1.00 97.56 103 LEU A N 1
ATOM 802 C CA . LEU A 1 103 ? 9.836 -6.445 -13.096 1.00 97.56 103 LEU A CA 1
ATOM 803 C C . LEU A 1 103 ? 11.349 -6.467 -13.376 1.00 97.56 103 LEU A C 1
ATOM 805 O O . LEU A 1 103 ? 11.890 -5.537 -13.967 1.00 97.56 103 LEU A O 1
ATOM 809 N N . LYS A 1 104 ? 12.059 -7.544 -13.009 1.00 97.12 104 LYS A N 1
ATOM 810 C CA . LYS A 1 104 ? 13.492 -7.703 -13.337 1.00 97.12 104 LYS A CA 1
ATOM 811 C C . LYS A 1 104 ? 13.761 -7.821 -14.835 1.00 97.12 104 LYS A C 1
ATOM 813 O O . LYS A 1 104 ? 14.875 -7.521 -15.257 1.00 97.12 104 LYS A O 1
ATOM 818 N N . ARG A 1 105 ? 12.790 -8.311 -15.610 1.00 96.75 105 ARG A N 1
ATOM 819 C CA . ARG A 1 105 ? 12.897 -8.483 -17.066 1.00 96.75 105 ARG A CA 1
ATOM 820 C C . ARG A 1 105 ? 12.551 -7.205 -17.834 1.00 96.75 105 ARG A C 1
ATOM 822 O O . ARG A 1 105 ? 12.829 -7.157 -19.031 1.00 96.75 105 ARG A O 1
ATOM 829 N N . CYS A 1 106 ? 12.001 -6.182 -17.174 1.00 94.94 106 CYS A N 1
ATOM 830 C CA . CYS A 1 106 ? 11.796 -4.873 -17.785 1.00 94.94 106 CYS A CA 1
ATOM 831 C C . CYS A 1 106 ? 13.133 -4.281 -18.269 1.00 94.94 106 CYS A C 1
ATOM 833 O O . CYS A 1 106 ? 14.158 -4.468 -17.607 1.00 94.94 106 CYS A O 1
ATOM 835 N N . PRO A 1 107 ? 13.156 -3.508 -19.372 1.00 90.81 107 PRO A N 1
ATOM 836 C CA . PRO A 1 107 ? 14.386 -2.904 -19.894 1.00 90.81 107 PRO A CA 1
ATOM 837 C C . PRO A 1 107 ? 15.122 -2.000 -18.894 1.00 90.81 107 PRO A C 1
ATOM 839 O O . PRO A 1 107 ? 16.345 -1.883 -18.955 1.00 90.81 107 PRO A O 1
ATOM 842 N N . ALA A 1 108 ? 14.386 -1.371 -17.971 1.00 88.62 108 ALA A N 1
ATOM 843 C CA . ALA A 1 108 ? 14.940 -0.544 -16.898 1.00 88.62 108 ALA A CA 1
ATOM 844 C C . ALA A 1 108 ? 15.579 -1.364 -15.755 1.00 88.62 108 ALA A C 1
ATOM 846 O O . ALA A 1 108 ? 16.305 -0.808 -14.930 1.00 88.62 108 ALA A O 1
ATOM 847 N N . GLY A 1 109 ? 15.346 -2.680 -15.723 1.00 89.31 109 GLY A N 1
ATOM 848 C CA . GLY A 1 109 ? 15.630 -3.537 -14.579 1.00 89.31 109 GLY A CA 1
ATOM 849 C C . GLY A 1 109 ? 14.676 -3.277 -13.410 1.00 89.31 109 GLY A C 1
ATOM 850 O O . GLY A 1 109 ? 13.818 -2.403 -13.463 1.00 89.31 109 GLY A O 1
ATOM 851 N N . LEU A 1 110 ? 14.833 -4.046 -12.331 1.00 92.06 110 LEU A N 1
ATOM 852 C CA . LEU A 1 110 ? 14.014 -3.872 -11.133 1.00 92.06 110 LEU A CA 1
ATOM 853 C C . LEU A 1 110 ? 14.543 -2.713 -10.281 1.00 92.06 110 LEU A C 1
ATOM 855 O O . LEU A 1 110 ? 15.618 -2.829 -9.681 1.00 92.06 110 LEU A O 1
ATOM 859 N N . ASP A 1 111 ? 13.752 -1.645 -10.165 1.00 93.88 111 ASP A N 1
ATOM 860 C CA . ASP A 1 111 ? 14.006 -0.580 -9.198 1.00 93.88 111 ASP A CA 1
ATOM 861 C C . ASP A 1 111 ? 14.080 -1.131 -7.762 1.00 93.88 111 ASP A C 1
ATOM 863 O O . ASP A 1 111 ? 13.307 -1.998 -7.338 1.00 93.88 111 ASP A O 1
ATOM 867 N N . GLN A 1 112 ? 15.036 -0.620 -6.986 1.00 94.25 112 GLN A N 1
ATOM 868 C CA . GLN A 1 112 ? 15.296 -1.136 -5.648 1.00 94.25 112 GLN A CA 1
ATOM 869 C C . GLN A 1 112 ? 14.167 -0.801 -4.667 1.00 94.25 112 GLN A C 1
ATOM 871 O O . GLN A 1 112 ? 13.875 -1.623 -3.791 1.00 94.25 112 GLN A O 1
ATOM 876 N N . ALA A 1 113 ? 13.552 0.381 -4.773 1.00 94.81 113 ALA A N 1
ATOM 877 C CA . ALA A 1 113 ? 12.418 0.731 -3.931 1.00 94.81 113 ALA A CA 1
ATOM 878 C C . ALA A 1 113 ? 11.215 -0.135 -4.322 1.00 94.81 113 ALA A C 1
ATOM 880 O O . ALA A 1 113 ? 10.663 -0.825 -3.466 1.00 94.81 113 ALA A O 1
ATOM 881 N N . LEU A 1 114 ? 10.877 -0.222 -5.609 1.00 97.25 114 LEU A 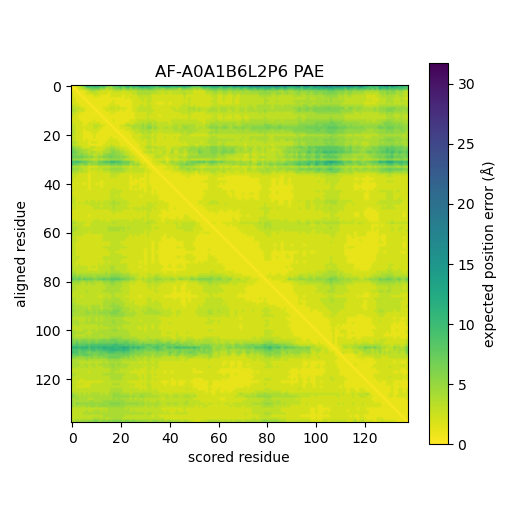N 1
ATOM 882 C CA . LEU A 1 114 ? 9.746 -1.030 -6.064 1.00 97.25 114 LEU A CA 1
ATOM 883 C C . LEU A 1 114 ? 9.904 -2.494 -5.640 1.00 97.25 114 LEU A C 1
ATOM 885 O O . LEU A 1 114 ? 9.009 -3.058 -5.015 1.00 97.25 114 LEU A O 1
ATOM 889 N N . GLY A 1 115 ? 11.083 -3.082 -5.852 1.00 97.56 115 GLY A N 1
ATOM 890 C CA . GLY A 1 115 ? 11.358 -4.467 -5.471 1.00 97.56 115 GLY A CA 1
ATOM 891 C C . GLY A 1 115 ? 11.248 -4.731 -3.970 1.00 97.56 115 GLY A C 1
ATOM 892 O O . GLY A 1 115 ? 10.723 -5.765 -3.557 1.00 97.56 115 GLY A O 1
ATOM 893 N N . ARG A 1 116 ? 11.711 -3.796 -3.129 1.00 96.94 116 ARG A N 1
ATOM 894 C CA . ARG A 1 116 ? 11.574 -3.909 -1.666 1.00 96.94 116 ARG A CA 1
ATOM 895 C C . ARG A 1 116 ? 10.122 -3.809 -1.211 1.00 96.94 116 ARG A C 1
ATOM 897 O O . ARG A 1 116 ? 9.764 -4.494 -0.255 1.00 96.94 116 ARG A O 1
ATOM 904 N N . SER A 1 117 ? 9.319 -2.971 -1.865 1.00 98.19 117 SER A N 1
ATOM 905 C CA . SER A 1 117 ? 7.891 -2.858 -1.568 1.00 98.19 117 SER A CA 1
ATOM 906 C C . SER A 1 117 ? 7.144 -4.125 -1.994 1.00 98.19 117 SER A C 1
ATOM 908 O O . SER A 1 117 ? 6.455 -4.731 -1.171 1.00 98.19 117 SER A O 1
ATOM 910 N N . VAL A 1 118 ? 7.348 -4.577 -3.238 1.00 98.44 118 VAL A N 1
ATOM 911 C CA . VAL A 1 118 ? 6.616 -5.712 -3.829 1.00 98.44 118 VAL A CA 1
ATOM 912 C C . VAL A 1 118 ? 6.884 -7.006 -3.068 1.00 98.44 118 VAL A C 1
ATOM 914 O O . VAL A 1 118 ? 5.968 -7.800 -2.870 1.00 98.44 118 VAL A O 1
ATOM 917 N N . ALA A 1 119 ? 8.099 -7.184 -2.538 1.00 97.88 119 ALA A N 1
ATOM 918 C CA . ALA A 1 119 ? 8.458 -8.332 -1.703 1.00 97.88 119 ALA A CA 1
ATOM 919 C C . ALA A 1 119 ? 7.550 -8.538 -0.470 1.00 97.88 119 ALA A C 1
ATOM 921 O O . ALA A 1 119 ? 7.568 -9.618 0.117 1.00 97.88 119 ALA A O 1
ATOM 922 N N . PHE A 1 120 ? 6.771 -7.524 -0.075 1.00 97.94 120 PHE A N 1
ATOM 923 C CA . PHE A 1 120 ? 5.800 -7.591 1.019 1.00 97.94 120 PHE A CA 1
ATOM 924 C C . PHE A 1 120 ? 4.397 -7.132 0.594 1.00 97.94 120 PHE A C 1
ATOM 926 O O . PHE A 1 120 ? 3.648 -6.613 1.418 1.00 97.94 120 PHE A O 1
ATOM 933 N N . GLY A 1 121 ? 4.038 -7.337 -0.679 1.00 97.69 121 GLY A N 1
ATOM 934 C CA . GLY A 1 121 ? 2.675 -7.131 -1.182 1.00 97.69 121 GLY A CA 1
ATOM 935 C C . GLY A 1 121 ? 2.257 -5.667 -1.325 1.00 97.69 121 GLY A C 1
ATOM 936 O O . GLY A 1 121 ? 1.067 -5.369 -1.300 1.00 97.69 121 GLY A O 1
ATOM 937 N N . VAL A 1 122 ? 3.215 -4.744 -1.451 1.00 98.56 122 VAL A N 1
ATOM 938 C CA . VAL A 1 122 ? 2.952 -3.309 -1.637 1.00 98.56 122 VAL A CA 1
ATOM 939 C C . VAL A 1 122 ? 3.641 -2.834 -2.910 1.00 98.56 122 VAL A C 1
ATOM 941 O O . VAL A 1 122 ? 4.773 -3.211 -3.176 1.00 98.56 122 VAL A O 1
ATOM 944 N N . ALA A 1 123 ? 3.017 -1.954 -3.680 1.00 98.31 123 ALA A N 1
ATOM 945 C CA . ALA A 1 123 ? 3.653 -1.297 -4.817 1.00 98.31 123 ALA A CA 1
ATOM 946 C C . ALA A 1 123 ? 3.348 0.203 -4.789 1.00 98.31 123 ALA A C 1
ATOM 948 O O . ALA A 1 123 ? 2.394 0.641 -4.146 1.00 98.31 123 ALA A O 1
ATOM 949 N N . PHE A 1 124 ? 4.163 0.996 -5.480 1.00 98.31 124 PHE A N 1
ATOM 950 C CA . PHE A 1 124 ? 3.821 2.376 -5.810 1.00 98.31 124 PHE A CA 1
ATOM 951 C C . PHE A 1 124 ? 3.601 2.492 -7.312 1.00 98.31 124 PHE A C 1
ATOM 953 O O . PHE A 1 124 ? 4.199 1.763 -8.098 1.00 98.31 124 PHE A O 1
ATOM 960 N N . HIS A 1 125 ? 2.767 3.449 -7.703 1.00 97.69 125 HIS A N 1
ATOM 961 C CA . HIS A 1 125 ? 2.458 3.714 -9.096 1.00 97.69 125 HIS A CA 1
ATOM 962 C C . HIS A 1 125 ? 2.500 5.219 -9.365 1.00 97.69 125 HIS A C 1
ATOM 964 O O . HIS A 1 125 ? 1.852 6.013 -8.679 1.00 97.69 125 HIS A O 1
ATOM 970 N N . HIS A 1 126 ? 3.270 5.624 -10.375 1.00 97.19 126 HIS A N 1
ATOM 971 C CA . HIS A 1 126 ? 3.337 7.008 -10.837 1.00 97.19 126 HIS A CA 1
ATOM 972 C C . HIS A 1 126 ? 3.963 7.109 -12.236 1.00 97.19 126 HIS A C 1
ATOM 974 O O . HIS A 1 126 ? 4.610 6.183 -12.726 1.00 97.19 126 HIS A O 1
ATOM 980 N N . ALA A 1 127 ? 3.891 8.297 -12.839 1.00 95.31 127 ALA A N 1
ATOM 981 C CA . ALA A 1 127 ? 4.446 8.582 -14.167 1.00 95.31 127 ALA A CA 1
ATOM 982 C C . ALA A 1 127 ? 5.981 8.435 -14.301 1.00 95.31 127 ALA A C 1
ATOM 984 O O . ALA A 1 127 ? 6.493 8.520 -15.410 1.00 95.31 127 ALA A O 1
ATOM 985 N N . GLY A 1 128 ? 6.723 8.259 -13.200 1.00 93.69 128 GLY A N 1
ATOM 986 C CA . GLY A 1 128 ? 8.161 7.956 -13.231 1.00 93.69 128 GLY A CA 1
ATOM 987 C C . GLY A 1 128 ? 8.512 6.506 -13.588 1.00 93.69 128 GLY A C 1
ATOM 988 O O . GLY A 1 128 ? 9.646 6.263 -13.976 1.00 93.69 128 GLY A O 1
ATOM 989 N N . LEU A 1 129 ? 7.559 5.571 -13.488 1.00 95.50 129 LEU A N 1
ATOM 990 C CA . LEU A 1 129 ? 7.748 4.192 -13.945 1.00 95.50 129 LEU A CA 1
ATOM 991 C C . LEU A 1 129 ? 7.682 4.129 -15.479 1.00 95.50 129 LEU A C 1
ATOM 993 O O . LEU A 1 129 ? 7.080 4.993 -16.130 1.00 95.50 129 LEU A O 1
ATOM 997 N N . THR A 1 130 ? 8.275 3.104 -16.071 1.00 96.31 130 THR A N 1
ATOM 998 C CA . THR A 1 130 ? 8.061 2.745 -17.479 1.00 96.31 130 THR A CA 1
ATOM 999 C C . THR A 1 130 ? 6.630 2.234 -17.704 1.00 96.31 130 THR A C 1
ATOM 1001 O O . THR A 1 130 ? 5.879 2.039 -16.752 1.00 96.31 130 THR A O 1
ATOM 1004 N N . MET A 1 131 ? 6.207 2.086 -18.966 1.00 95.31 131 MET A N 1
ATOM 1005 C CA . MET A 1 131 ? 4.896 1.484 -19.266 1.00 95.31 131 MET A CA 1
ATOM 1006 C C . MET A 1 131 ? 4.872 0.013 -18.841 1.00 95.31 131 MET A C 1
ATOM 1008 O O . MET A 1 131 ? 3.986 -0.361 -18.090 1.00 95.31 131 MET A O 1
ATOM 1012 N N . ASP A 1 132 ? 5.913 -0.751 -19.183 1.00 96.12 132 ASP A N 1
ATOM 1013 C CA . ASP A 1 132 ? 6.037 -2.163 -18.800 1.00 96.12 132 ASP A CA 1
ATOM 1014 C C . ASP A 1 132 ? 5.932 -2.371 -17.277 1.00 96.12 132 ASP A C 1
ATOM 1016 O O . ASP A 1 132 ? 5.234 -3.265 -16.814 1.00 96.12 132 ASP A O 1
ATOM 1020 N N . GLU A 1 133 ? 6.587 -1.525 -16.471 1.00 96.75 133 GLU A N 1
ATOM 1021 C CA . GLU A 1 133 ? 6.480 -1.599 -15.006 1.00 96.75 133 GLU A CA 1
ATOM 1022 C C . GLU A 1 133 ? 5.076 -1.268 -14.489 1.00 96.75 133 GLU A C 1
ATOM 1024 O O . GLU A 1 133 ? 4.649 -1.866 -13.505 1.00 96.75 133 GLU A O 1
ATOM 1029 N N . ARG A 1 134 ? 4.365 -0.320 -15.117 1.00 96.75 134 ARG A N 1
ATOM 1030 C CA . ARG A 1 134 ? 2.978 -0.007 -14.741 1.00 96.75 134 ARG A CA 1
ATOM 1031 C C . ARG A 1 134 ? 2.049 -1.168 -15.064 1.00 96.75 134 ARG A C 1
ATOM 1033 O O . ARG A 1 134 ? 1.303 -1.571 -14.183 1.00 96.75 134 ARG A O 1
ATOM 1040 N N . ASP A 1 135 ? 2.180 -1.742 -16.257 1.00 96.81 135 ASP A N 1
ATOM 1041 C CA . ASP A 1 135 ? 1.365 -2.871 -16.715 1.00 96.81 135 ASP A CA 1
ATOM 1042 C C . ASP A 1 135 ? 1.538 -4.117 -15.826 1.00 96.81 135 ASP A C 1
ATOM 1044 O O . ASP A 1 135 ? 0.635 -4.939 -15.737 1.00 96.81 135 ASP A O 1
ATOM 1048 N N . ILE A 1 136 ? 2.692 -4.275 -15.164 1.00 97.38 136 ILE A N 1
ATOM 1049 C CA . ILE A 1 136 ? 2.938 -5.365 -14.203 1.00 97.38 136 ILE A CA 1
ATOM 1050 C C . ILE A 1 136 ? 2.336 -5.068 -12.817 1.00 97.38 136 ILE A C 1
ATOM 1052 O O . ILE A 1 136 ? 2.025 -5.995 -12.070 1.00 97.38 136 ILE A O 1
ATOM 1056 N N . VAL A 1 137 ? 2.246 -3.792 -12.429 1.00 96.50 137 VAL A N 1
ATOM 1057 C CA . VAL A 1 137 ? 1.713 -3.370 -11.121 1.00 96.50 137 VAL A CA 1
ATOM 1058 C C . VAL A 1 137 ? 0.180 -3.325 -11.111 1.00 96.50 137 VAL A C 1
ATOM 1060 O O . VAL A 1 137 ? -0.408 -3.546 -10.051 1.00 96.50 137 VAL A O 1
ATOM 1063 N N . GLU A 1 138 ? -0.442 -3.004 -12.248 1.00 94.50 138 GLU A N 1
ATOM 1064 C CA . GLU A 1 138 ? -1.902 -2.950 -12.459 1.00 94.50 138 GLU A C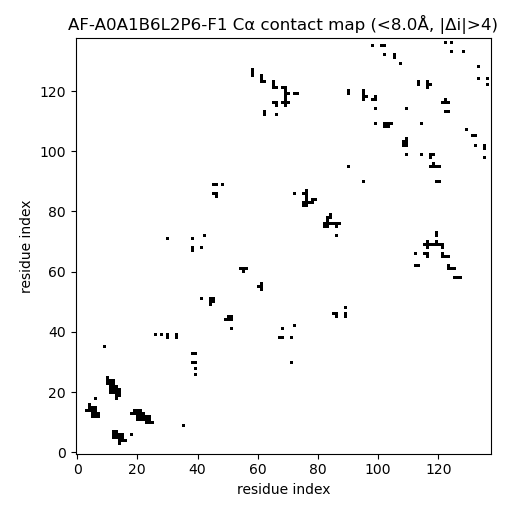A 1
ATOM 1065 C C . GLU A 1 138 ? -2.555 -4.341 -12.549 1.00 94.50 138 GLU A C 1
ATOM 1067 O O . GLU A 1 138 ? -3.649 -4.496 -11.953 1.00 94.50 138 GLU A O 1
#

Radius of gyration: 16.27 Å; Cα contacts (8 Å, |Δi|>4): 145; chains: 1; bounding box: 39×32×38 Å

Foldseek 3Di:
DDDFDWDDDPQWIAGPVPRHTDDGDDQPDDDPDQVSCLLSVQLVQLLVLHHDDDDDPDPVVLLVVLLSNLVVLVVLLPDPDPSVVSSVVSDDQVLLVVLQVQQCPPPVGHDPSQNSSSNSPTGGDDPVDDPSNNVSVD

Sequence (138 aa):
IPLTEYLKINSSVYEASSLELKYNIQPIVKIKSDPGDVIFLCLEALLAGHSVLVFCPTRSWCETCAQQIATEFRRIGYEKSDIGLQVRAQLDGNTISDVLEQLKRCPAGLDQALGRSVAFGVAFHHAGLTMDERDIVE

pLDDT: mean 96.47, std 2.43, range [82.81, 98.56]

Organism: NCBI:txid36148

Mean predicted aligned error: 2.85 Å